Protein AF-A0A7V4YQ41-F1 (afdb_monomer_lite)

Structure (mmCIF, N/CA/C/O backbone):
data_AF-A0A7V4YQ41-F1
#
_entry.id   AF-A0A7V4YQ41-F1
#
loop_
_atom_site.group_PDB
_atom_site.id
_atom_site.type_symbol
_atom_site.label_atom_id
_atom_site.label_alt_id
_atom_site.label_comp_id
_atom_site.label_asym_id
_atom_site.label_entity_id
_atom_site.label_seq_id
_atom_site.pdbx_PDB_ins_code
_atom_site.Cartn_x
_atom_site.Cartn_y
_atom_site.Cartn_z
_atom_site.occupancy
_atom_site.B_iso_or_equiv
_atom_site.auth_seq_id
_atom_site.auth_comp_id
_atom_site.auth_asym_id
_atom_site.auth_atom_id
_atom_site.pdbx_PDB_model_num
ATOM 1 N N . MET A 1 1 ? -10.334 -11.764 6.798 1.00 85.94 1 MET A N 1
ATOM 2 C CA . MET A 1 1 ? -10.226 -11.929 5.328 1.00 85.94 1 MET A CA 1
ATOM 3 C C . MET A 1 1 ? -9.261 -10.871 4.832 1.00 85.94 1 MET A C 1
ATOM 5 O O . MET A 1 1 ? -9.299 -9.764 5.362 1.00 85.94 1 MET A O 1
ATOM 9 N N . LYS A 1 2 ? -8.367 -11.231 3.911 1.00 92.06 2 LYS A N 1
ATOM 10 C CA . LYS A 1 2 ? -7.294 -10.359 3.434 1.00 92.06 2 LYS A CA 1
ATOM 11 C C . LYS A 1 2 ? -7.649 -9.824 2.048 1.00 92.06 2 LYS A C 1
ATOM 13 O O . LYS A 1 2 ? -8.161 -10.571 1.220 1.00 92.06 2 LYS A O 1
ATOM 18 N N . VAL A 1 3 ? -7.420 -8.535 1.828 1.00 94.69 3 VAL A N 1
ATOM 19 C CA . VAL A 1 3 ? -7.687 -7.843 0.563 1.00 94.69 3 VAL A CA 1
ATOM 20 C C . VAL A 1 3 ? -6.368 -7.303 0.031 1.00 94.69 3 VAL A C 1
ATOM 22 O O . VAL A 1 3 ? -5.685 -6.544 0.718 1.00 94.69 3 VAL A O 1
ATOM 25 N N . VAL A 1 4 ? -6.024 -7.684 -1.196 1.00 94.50 4 VAL A N 1
ATOM 26 C CA . VAL A 1 4 ? -4.860 -7.152 -1.909 1.00 94.50 4 VAL A CA 1
ATOM 27 C C . VAL A 1 4 ? -5.344 -6.140 -2.939 1.00 94.50 4 VAL A C 1
ATOM 29 O O . VAL A 1 4 ? -6.207 -6.439 -3.762 1.00 94.50 4 VAL A O 1
ATOM 32 N N . ILE A 1 5 ? -4.790 -4.935 -2.885 1.00 95.38 5 ILE A N 1
ATOM 33 C CA . ILE A 1 5 ? -5.057 -3.851 -3.828 1.00 95.38 5 ILE A CA 1
ATOM 34 C C . ILE A 1 5 ? -3.812 -3.659 -4.678 1.00 95.38 5 ILE A C 1
ATOM 36 O O . ILE A 1 5 ? -2.732 -3.420 -4.147 1.00 95.38 5 ILE A O 1
ATOM 40 N N . VAL A 1 6 ? -3.971 -3.742 -5.995 1.00 94.44 6 VAL A N 1
ATOM 41 C CA . VAL A 1 6 ? -2.881 -3.523 -6.948 1.00 94.44 6 VAL A CA 1
ATOM 42 C C . VAL A 1 6 ? -2.890 -2.057 -7.382 1.00 94.44 6 VAL A C 1
ATOM 44 O O . VAL A 1 6 ? -3.830 -1.599 -8.033 1.00 94.44 6 VAL A O 1
ATOM 47 N N . GLY A 1 7 ? -1.849 -1.324 -6.994 1.00 94.62 7 GLY A N 1
ATOM 48 C CA . GLY A 1 7 ? -1.647 0.105 -7.223 1.00 94.62 7 GLY A CA 1
ATOM 49 C C . GLY A 1 7 ? -1.785 0.942 -5.945 1.00 94.62 7 GLY A C 1
ATOM 50 O O . GLY A 1 7 ? -2.858 1.020 -5.351 1.00 94.62 7 GLY A O 1
ATOM 51 N N . GLY A 1 8 ? -0.717 1.640 -5.559 1.00 95.44 8 GLY A N 1
ATOM 52 C CA . GLY A 1 8 ? -0.617 2.544 -4.406 1.00 95.44 8 GLY A CA 1
ATOM 53 C C . GLY A 1 8 ? -0.949 4.009 -4.706 1.00 95.44 8 GLY A C 1
ATOM 54 O O . GLY A 1 8 ? -0.705 4.887 -3.883 1.00 95.44 8 GLY A O 1
ATOM 55 N N . GLY A 1 9 ? -1.516 4.301 -5.878 1.00 95.62 9 GLY A N 1
ATOM 56 C CA . GLY A 1 9 ? -2.008 5.639 -6.213 1.00 95.62 9 GLY A CA 1
ATOM 57 C C . GLY A 1 9 ? -3.235 6.060 -5.390 1.00 95.62 9 GLY A C 1
ATOM 58 O O . GLY A 1 9 ? -3.791 5.296 -4.600 1.00 95.62 9 GLY A O 1
ATOM 59 N N . LYS A 1 10 ? -3.727 7.283 -5.630 1.00 96.81 10 LYS A N 1
ATOM 60 C CA . LYS A 1 10 ? -4.859 7.882 -4.887 1.00 96.81 10 LYS A CA 1
ATOM 61 C C . LYS A 1 10 ? -6.089 6.966 -4.807 1.00 96.81 10 LYS A C 1
ATOM 63 O O . LYS A 1 10 ? -6.699 6.849 -3.746 1.00 96.81 10 LYS A O 1
ATOM 68 N N . THR A 1 11 ? -6.437 6.303 -5.911 1.00 97.62 11 THR A N 1
ATOM 69 C CA . THR A 1 11 ? -7.568 5.366 -5.966 1.00 97.62 11 THR A CA 1
ATOM 70 C C . THR A 1 11 ? -7.333 4.144 -5.083 1.00 97.62 11 THR A C 1
ATOM 72 O O . THR A 1 11 ? -8.200 3.812 -4.279 1.00 97.62 11 THR A O 1
ATOM 75 N N . GLY A 1 12 ? -6.156 3.518 -5.169 1.00 97.81 12 GLY A N 1
ATOM 76 C CA . GLY A 1 12 ? -5.820 2.349 -4.356 1.00 97.81 12 GLY A CA 1
ATOM 77 C C . GLY A 1 12 ? -5.844 2.651 -2.860 1.00 97.81 12 GLY A C 1
ATOM 78 O O . GLY A 1 12 ? -6.458 1.915 -2.093 1.00 97.81 12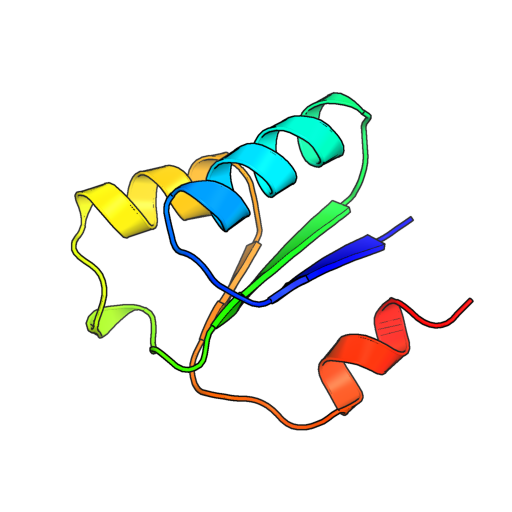 GLY A O 1
ATOM 79 N N . VAL A 1 13 ? -5.305 3.802 -2.451 1.00 98.19 13 VAL A N 1
ATOM 80 C CA . VAL A 1 13 ? -5.369 4.282 -1.058 1.00 98.19 13 VAL A CA 1
ATOM 81 C C . VAL A 1 13 ? -6.814 4.510 -0.594 1.00 98.19 13 VAL A C 1
ATOM 83 O O . VAL A 1 13 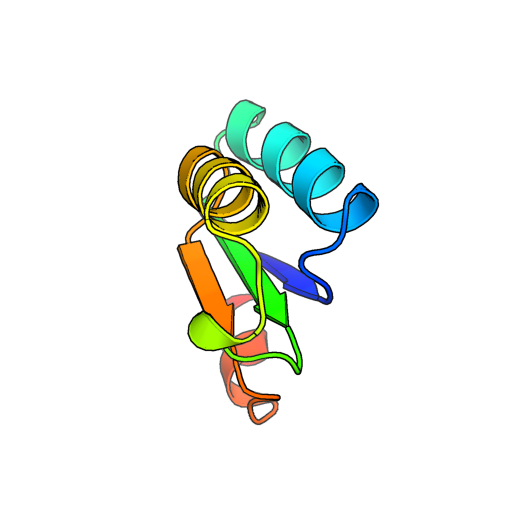? -7.161 4.175 0.539 1.00 98.19 13 VAL A O 1
ATOM 86 N N . SER A 1 14 ? -7.683 5.053 -1.453 1.00 98.38 14 SER A N 1
ATOM 87 C CA . SER A 1 14 ? -9.105 5.246 -1.130 1.00 98.38 14 SER A CA 1
ATOM 88 C C . SER A 1 14 ? -9.826 3.912 -0.901 1.00 98.38 14 SER A C 1
ATOM 90 O O . SER A 1 14 ? -10.520 3.737 0.105 1.00 98.38 14 SER A O 1
ATOM 92 N N . VAL A 1 15 ? -9.598 2.942 -1.791 1.00 98.19 15 VAL A N 1
ATOM 93 C CA . VAL A 1 15 ? -10.154 1.585 -1.686 1.00 98.19 15 VAL A CA 1
ATOM 94 C C . VAL A 1 15 ? -9.615 0.873 -0.441 1.00 98.19 15 VAL A C 1
ATOM 96 O O . VAL A 1 15 ? -10.387 0.263 0.299 1.00 98.19 15 VAL A O 1
ATOM 99 N N . ALA A 1 16 ? -8.324 1.027 -0.139 1.00 98.25 16 ALA A N 1
ATOM 100 C CA . ALA A 1 16 ? -7.707 0.459 1.056 1.00 98.25 16 ALA A CA 1
ATOM 101 C C . ALA A 1 16 ? -8.345 0.999 2.332 1.00 98.25 16 ALA A C 1
ATOM 103 O O . ALA A 1 16 ? -8.721 0.237 3.222 1.00 98.25 16 ALA A O 1
ATOM 104 N N . ARG A 1 17 ? -8.560 2.317 2.386 1.00 98.44 17 ARG A N 1
ATOM 105 C CA . ARG A 1 17 ? -9.237 2.969 3.507 1.00 98.44 17 ARG A CA 1
ATOM 106 C C . ARG A 1 17 ? -10.663 2.456 3.690 1.00 98.44 17 ARG A C 1
ATOM 108 O O . ARG A 1 17 ? -11.102 2.276 4.824 1.00 98.44 17 ARG A O 1
ATOM 115 N N . PHE A 1 18 ? -11.390 2.231 2.597 1.00 98.31 18 PHE A N 1
ATOM 116 C CA . PHE A 1 18 ? -12.734 1.662 2.647 1.00 98.31 18 PHE A CA 1
ATOM 117 C C . PHE A 1 18 ? -12.727 0.255 3.260 1.00 98.31 18 PHE A C 1
ATOM 119 O O . PHE A 1 18 ? -13.394 0.043 4.273 1.00 98.31 18 PHE A O 1
ATOM 126 N N . TYR A 1 19 ? -11.916 -0.666 2.732 1.00 98.00 19 TYR A N 1
ATOM 127 C CA . TYR A 1 19 ? -11.861 -2.039 3.243 1.00 98.00 19 TYR A CA 1
ATOM 128 C C . TYR A 1 19 ? -11.294 -2.131 4.662 1.00 98.00 19 TYR A C 1
ATOM 130 O O . TYR A 1 19 ? -11.810 -2.894 5.479 1.00 98.00 19 TYR A O 1
ATOM 138 N N . ARG A 1 20 ? -10.307 -1.305 5.022 1.00 97.38 20 ARG A N 1
ATOM 139 C CA . ARG A 1 20 ? -9.797 -1.287 6.397 1.00 97.38 20 ARG A CA 1
ATOM 140 C C . ARG A 1 20 ? -10.862 -0.839 7.399 1.00 97.38 20 ARG A C 1
ATOM 142 O O . ARG A 1 20 ? -10.967 -1.432 8.467 1.00 97.38 20 ARG A O 1
ATOM 149 N N . ARG A 1 21 ? -11.719 0.132 7.045 1.00 97.69 21 ARG 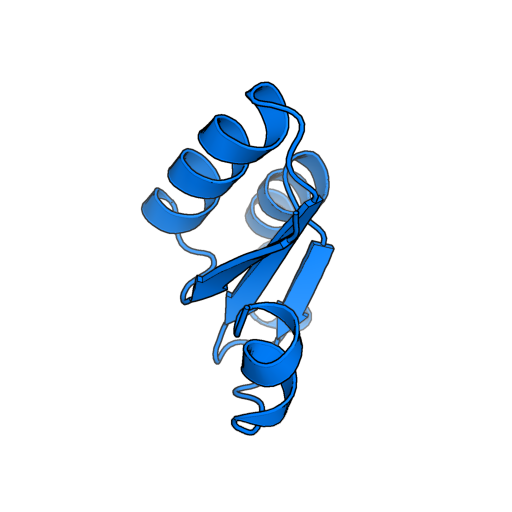A N 1
ATOM 150 C CA . ARG A 1 21 ? -12.873 0.526 7.883 1.00 97.69 21 ARG A CA 1
ATOM 151 C C . ARG A 1 21 ? -13.938 -0.563 8.010 1.00 97.69 21 ARG A C 1
ATOM 153 O O . ARG A 1 21 ? -14.659 -0.573 8.999 1.00 97.69 21 ARG A O 1
ATOM 160 N N . MET A 1 22 ? -14.029 -1.475 7.045 1.00 97.38 22 MET A N 1
ATOM 161 C CA . MET A 1 22 ? -14.898 -2.653 7.132 1.00 97.38 22 MET A CA 1
ATOM 162 C C . MET A 1 22 ? -14.286 -3.798 7.961 1.00 97.38 22 MET A C 1
ATOM 164 O O . MET A 1 22 ? -14.907 -4.848 8.086 1.00 97.38 22 MET A O 1
ATOM 168 N N . GLY A 1 23 ? -13.085 -3.615 8.525 1.00 97.06 23 GLY A N 1
ATOM 169 C CA . GLY A 1 23 ? -12.420 -4.605 9.376 1.00 97.06 23 GLY A CA 1
ATOM 170 C C . GLY A 1 23 ? -11.564 -5.628 8.625 1.00 97.06 23 GLY A C 1
ATOM 171 O O . GLY A 1 23 ? -11.193 -6.647 9.205 1.00 97.06 23 GLY A O 1
ATOM 172 N N . TYR A 1 24 ? -11.243 -5.389 7.350 1.00 97.00 24 TYR A N 1
ATOM 173 C CA . TYR A 1 24 ? -10.357 -6.270 6.587 1.00 97.00 24 TYR A CA 1
ATOM 174 C C . TYR A 1 24 ? -8.876 -5.965 6.837 1.00 97.00 24 TYR A C 1
ATOM 176 O O . TYR A 1 24 ? -8.477 -4.818 7.054 1.00 97.00 24 TYR A O 1
ATOM 184 N N . GLU A 1 25 ? -8.046 -7.001 6.727 1.00 95.50 25 GLU A N 1
ATOM 185 C CA . GLU A 1 25 ? -6.601 -6.843 6.571 1.00 95.50 25 GLU A CA 1
ATOM 186 C C . GLU A 1 25 ? -6.315 -6.432 5.129 1.00 95.50 25 GLU A C 1
ATOM 188 O O . GLU A 1 25 ? -6.737 -7.115 4.195 1.00 95.50 25 GLU A O 1
ATOM 193 N N . VAL A 1 26 ? -5.618 -5.314 4.940 1.00 96.75 26 VAL A N 1
ATOM 194 C CA . VAL A 1 26 ? -5.402 -4.730 3.616 1.00 96.75 26 VAL A CA 1
ATOM 195 C C . VAL A 1 26 ? -3.917 -4.628 3.322 1.00 96.75 26 VAL A C 1
ATOM 197 O O . VAL A 1 26 ? -3.154 -4.101 4.135 1.00 96.75 26 VAL A O 1
ATOM 200 N N . ILE A 1 27 ? -3.548 -5.090 2.132 1.00 95.75 27 ILE A N 1
ATOM 201 C CA . ILE A 1 27 ? -2.220 -4.949 1.545 1.00 95.75 27 ILE A CA 1
ATOM 202 C C . ILE A 1 27 ? -2.360 -4.126 0.264 1.00 95.75 27 ILE A C 1
ATOM 204 O O . ILE A 1 27 ? -3.206 -4.426 -0.579 1.00 95.75 27 ILE A O 1
ATOM 208 N N . ILE A 1 28 ? -1.523 -3.106 0.102 1.00 96.12 28 ILE A N 1
ATOM 209 C CA . ILE A 1 28 ? -1.308 -2.428 -1.175 1.00 96.12 28 ILE A CA 1
ATOM 210 C C . ILE A 1 28 ? -0.033 -2.995 -1.795 1.00 96.12 28 ILE A C 1
ATOM 212 O O . ILE A 1 28 ? 1.037 -2.939 -1.190 1.00 96.12 28 ILE A O 1
ATOM 216 N N . ASN A 1 29 ? -0.152 -3.508 -3.016 1.00 94.88 29 ASN A N 1
ATOM 217 C CA . ASN A 1 29 ? 0.969 -3.931 -3.836 1.00 94.88 29 ASN A CA 1
ATOM 218 C C . ASN A 1 29 ? 1.167 -2.969 -5.009 1.00 94.88 29 ASN A C 1
ATOM 220 O O . ASN A 1 29 ? 0.203 -2.644 -5.696 1.00 94.88 29 ASN A O 1
ATOM 224 N N . ASP A 1 30 ? 2.396 -2.525 -5.259 1.00 95.19 30 ASP A N 1
ATOM 225 C CA . ASP A 1 30 ? 2.716 -1.669 -6.406 1.00 95.19 30 ASP A CA 1
ATOM 226 C C . ASP A 1 30 ? 3.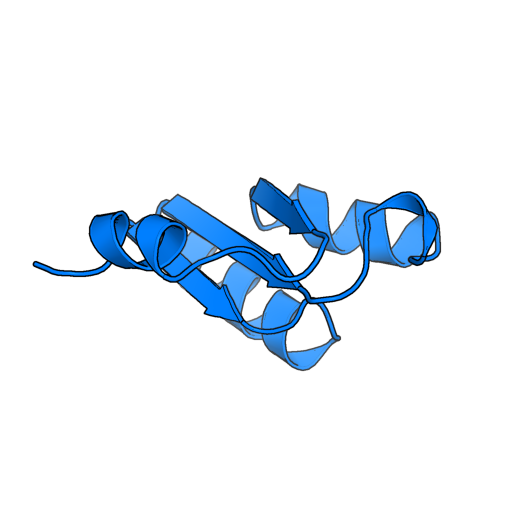980 -2.157 -7.131 1.00 95.19 30 ASP A C 1
ATOM 228 O O . ASP A 1 30 ? 4.825 -2.860 -6.567 1.00 95.19 30 ASP A O 1
ATOM 232 N N . ILE A 1 31 ? 4.105 -1.792 -8.408 1.00 94.19 31 ILE A N 1
ATOM 233 C CA . ILE A 1 31 ? 5.335 -2.014 -9.171 1.00 94.19 31 ILE A CA 1
ATOM 234 C C . ILE A 1 31 ? 6.477 -1.155 -8.624 1.00 94.19 31 ILE A C 1
ATOM 236 O O . ILE A 1 31 ? 7.621 -1.604 -8.601 1.00 94.19 31 ILE A O 1
ATOM 240 N N . LYS A 1 32 ? 6.153 0.043 -8.131 1.00 94.44 32 LYS A N 1
ATOM 241 C CA . LYS A 1 32 ? 7.088 0.939 -7.458 1.00 94.44 32 LYS A CA 1
ATOM 242 C C . LYS A 1 32 ? 7.531 0.363 -6.120 1.00 94.44 32 LYS A C 1
ATOM 244 O O . LYS A 1 32 ? 6.731 -0.230 -5.392 1.00 94.44 32 LYS A O 1
ATOM 249 N N . LYS A 1 33 ? 8.791 0.585 -5.768 1.00 94.38 33 LYS A N 1
ATOM 250 C CA . LYS A 1 33 ? 9.320 0.370 -4.419 1.00 94.38 33 LYS A CA 1
ATOM 251 C C . LYS A 1 33 ? 8.972 1.542 -3.508 1.00 94.38 33 LYS A C 1
ATOM 253 O O . LYS A 1 33 ? 8.570 2.603 -3.978 1.00 94.38 33 LYS A O 1
ATOM 258 N N . GLU A 1 34 ? 9.126 1.352 -2.199 1.00 94.38 34 GLU A N 1
ATOM 259 C CA . GLU A 1 34 ? 8.784 2.378 -1.205 1.00 94.38 34 GLU A CA 1
ATOM 260 C C . GLU A 1 34 ? 9.558 3.685 -1.446 1.00 94.38 34 GLU A C 1
ATOM 262 O O . GLU A 1 34 ? 8.993 4.770 -1.316 1.00 94.38 34 GLU A O 1
ATOM 267 N N . GLU A 1 35 ? 10.819 3.590 -1.871 1.00 94.06 35 GLU A N 1
ATOM 268 C CA . GLU A 1 35 ? 11.697 4.746 -2.082 1.00 94.06 35 GLU A CA 1
ATOM 269 C C . GLU A 1 35 ? 11.297 5.596 -3.302 1.00 94.06 35 GLU A C 1
ATOM 271 O O . GLU A 1 35 ? 11.767 6.721 -3.460 1.00 94.06 35 GLU A O 1
ATOM 276 N N . GLU A 1 36 ? 10.432 5.068 -4.171 1.00 95.50 36 GLU A N 1
ATOM 277 C CA . GLU A 1 36 ? 9.936 5.751 -5.371 1.00 95.50 36 GLU A CA 1
ATOM 278 C C . GLU A 1 36 ? 8.667 6.582 -5.108 1.00 95.50 36 GLU A C 1
ATOM 280 O O . GLU A 1 36 ? 8.169 7.271 -6.006 1.00 95.50 36 GLU A O 1
ATOM 285 N N . PHE A 1 37 ? 8.124 6.516 -3.891 1.00 95.31 37 PHE A N 1
ATOM 286 C CA . PHE A 1 37 ? 7.024 7.358 -3.434 1.00 95.31 37 PHE A CA 1
ATOM 287 C C . PHE A 1 37 ? 7.554 8.541 -2.627 1.00 95.31 37 PHE A C 1
ATOM 289 O O . PHE A 1 37 ? 8.570 8.460 -1.936 1.00 95.31 37 PHE A O 1
ATOM 296 N N . SER 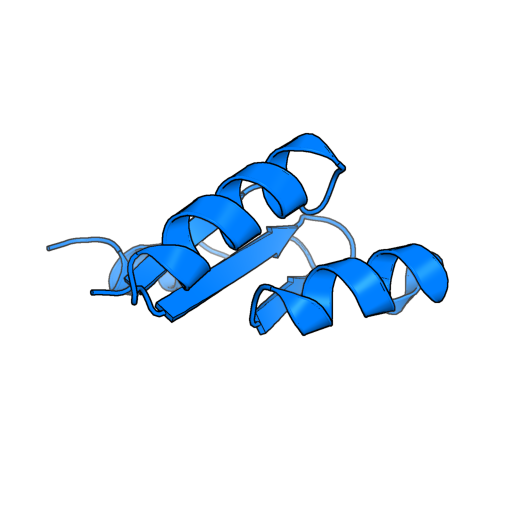A 1 38 ? 6.823 9.654 -2.650 1.00 96.94 38 SER A N 1
ATOM 297 C CA . SER A 1 38 ? 7.094 10.735 -1.703 1.00 96.94 38 SER A CA 1
ATOM 298 C C . SER A 1 38 ? 6.786 10.298 -0.266 1.00 96.94 38 SER A C 1
ATOM 300 O O . SER A 1 38 ? 5.909 9.465 -0.014 1.00 96.94 38 SER A O 1
ATOM 302 N N . THR A 1 39 ? 7.442 10.933 0.708 1.00 97.06 39 THR A N 1
ATOM 303 C CA . THR A 1 39 ? 7.193 10.695 2.140 1.00 97.06 39 THR A CA 1
ATOM 304 C C . THR A 1 39 ? 5.712 10.836 2.505 1.00 97.06 39 THR A C 1
ATOM 306 O O . THR A 1 39 ? 5.185 10.071 3.311 1.00 97.06 39 THR A O 1
ATOM 309 N N . GLU A 1 40 ? 5.018 11.798 1.893 1.00 96.69 40 GLU A N 1
ATOM 310 C CA . GLU A 1 40 ? 3.599 12.061 2.140 1.00 96.69 40 GLU A CA 1
ATOM 311 C C . GLU A 1 40 ? 2.687 10.981 1.535 1.00 96.69 40 GLU A C 1
ATOM 313 O O . GLU A 1 40 ? 1.676 10.612 2.137 1.00 96.69 40 GLU A O 1
ATOM 318 N N . GLU A 1 41 ? 3.034 10.440 0.365 1.00 96.38 41 GLU A N 1
ATOM 319 C CA . GLU A 1 41 ? 2.323 9.301 -0.225 1.00 96.38 41 GLU A CA 1
ATOM 320 C C . GLU A 1 41 ? 2.494 8.047 0.633 1.00 96.38 41 GLU A C 1
ATOM 322 O O . GLU A 1 41 ? 1.496 7.408 0.978 1.00 96.38 41 GLU A O 1
ATOM 327 N N . MET A 1 42 ? 3.720 7.743 1.071 1.00 97.31 42 MET A N 1
ATOM 328 C CA . MET A 1 42 ? 3.957 6.573 1.920 1.00 97.31 42 MET A CA 1
ATOM 329 C C . MET A 1 42 ? 3.295 6.679 3.282 1.00 97.31 42 MET A C 1
ATOM 331 O O . MET A 1 42 ? 2.750 5.688 3.771 1.00 97.31 42 MET A O 1
ATOM 335 N N . LYS A 1 43 ? 3.267 7.874 3.878 1.00 97.44 43 LYS A N 1
ATOM 336 C CA . LYS A 1 43 ? 2.528 8.113 5.120 1.00 97.44 43 LYS A CA 1
ATOM 337 C C . LYS A 1 43 ? 1.043 7.770 4.957 1.00 97.44 43 LYS A C 1
ATOM 339 O O . LYS A 1 43 ? 0.486 7.080 5.807 1.00 97.44 43 LYS A O 1
ATOM 344 N N . LYS A 1 44 ? 0.418 8.195 3.852 1.00 97.50 44 LYS A N 1
ATOM 345 C CA . LYS A 1 44 ? -0.995 7.897 3.548 1.00 97.50 44 LYS A CA 1
ATOM 346 C C . LYS A 1 44 ? -1.248 6.417 3.301 1.00 97.50 44 LYS A C 1
ATOM 348 O O . LYS A 1 44 ? -2.274 5.910 3.744 1.00 97.50 44 LYS A O 1
ATOM 353 N N . ILE A 1 45 ? -0.341 5.738 2.600 1.00 97.75 45 ILE A N 1
ATOM 354 C CA . ILE A 1 45 ? -0.428 4.294 2.349 1.00 97.75 45 ILE A CA 1
ATOM 355 C C . ILE A 1 45 ? -0.339 3.527 3.675 1.00 97.75 45 ILE A C 1
ATOM 357 O O . ILE A 1 45 ? -1.246 2.758 3.991 1.00 97.75 45 ILE A O 1
ATOM 361 N N . LYS A 1 46 ? 0.692 3.793 4.487 1.00 97.19 46 LYS A N 1
ATOM 362 C CA . LYS A 1 46 ? 0.943 3.096 5.763 1.00 97.19 46 LYS A CA 1
ATOM 363 C C . LYS A 1 46 ? -0.129 3.351 6.825 1.00 97.19 46 LYS A C 1
ATOM 365 O O . LYS A 1 46 ? -0.318 2.531 7.717 1.00 97.19 46 LYS A O 1
ATOM 370 N N . GLU A 1 47 ? -0.866 4.457 6.724 1.00 97.31 47 GLU A N 1
ATOM 371 C CA . GLU A 1 47 ? -2.038 4.721 7.568 1.00 97.31 47 GLU A CA 1
ATOM 372 C C . GLU A 1 47 ? -3.182 3.719 7.305 1.00 97.31 47 GLU A C 1
ATOM 374 O O . GLU A 1 47 ? -3.962 3.408 8.209 1.00 97.31 47 GLU A O 1
ATOM 379 N N . VAL A 1 48 ? -3.303 3.213 6.071 1.00 97.69 48 VAL A N 1
ATOM 380 C CA . VAL A 1 48 ? -4.482 2.448 5.625 1.00 97.69 48 VAL A CA 1
ATOM 381 C C . VAL A 1 48 ? -4.196 1.007 5.215 1.00 97.69 48 VAL A C 1
ATOM 383 O O . VAL A 1 48 ? -5.148 0.240 5.073 1.00 97.69 48 VAL A O 1
ATOM 386 N N . ALA A 1 49 ? -2.939 0.622 5.015 1.00 97.31 49 ALA A N 1
ATOM 387 C CA . ALA A 1 49 ? -2.564 -0.720 4.585 1.00 97.31 49 ALA A CA 1
ATOM 388 C C . ALA A 1 49 ? -1.090 -1.027 4.878 1.00 97.31 49 ALA A C 1
ATOM 390 O O . ALA A 1 49 ? -0.264 -0.127 5.031 1.00 97.31 49 ALA A O 1
ATOM 391 N N . GLU A 1 50 ? -0.757 -2.315 4.889 1.00 95.81 50 GLU A N 1
ATOM 392 C CA . GLU A 1 50 ? 0.619 -2.762 4.669 1.00 95.81 50 GLU A CA 1
ATOM 393 C C . GLU A 1 50 ? 1.008 -2.494 3.205 1.00 95.81 50 GLU A C 1
ATOM 395 O O . GLU A 1 50 ? 0.169 -2.617 2.310 1.00 95.81 50 GLU A O 1
ATOM 400 N N . PHE A 1 51 ? 2.262 -2.115 2.952 1.00 95.25 51 PHE A N 1
ATOM 401 C CA . PHE A 1 51 ? 2.762 -1.845 1.604 1.00 95.25 51 PHE A CA 1
ATOM 402 C C . PHE A 1 51 ? 3.799 -2.879 1.187 1.00 95.25 51 PHE A C 1
ATOM 404 O O . PHE A 1 51 ? 4.731 -3.158 1.938 1.00 95.25 51 PHE A O 1
ATOM 411 N N . ILE A 1 52 ? 3.658 -3.394 -0.032 1.00 92.81 52 ILE A N 1
ATOM 412 C CA . ILE A 1 52 ? 4.603 -4.326 -0.639 1.00 92.81 52 ILE A CA 1
ATOM 413 C C . ILE A 1 52 ? 4.927 -3.829 -2.056 1.00 92.81 52 ILE A C 1
ATOM 415 O O . ILE A 1 52 ? 4.090 -3.919 -2.953 1.00 92.81 52 ILE A O 1
ATOM 419 N N . GLY A 1 53 ? 6.128 -3.290 -2.263 1.00 91.12 53 GLY A N 1
ATOM 420 C CA . GLY A 1 53 ? 6.542 -2.675 -3.530 1.00 91.12 53 GLY A CA 1
ATOM 421 C C . GLY A 1 53 ? 7.563 -3.495 -4.318 1.00 91.12 53 GLY A C 1
ATOM 422 O O . GLY A 1 53 ? 8.309 -4.274 -3.738 1.00 91.12 53 GLY A O 1
ATOM 423 N N . GLY A 1 54 ? 7.659 -3.262 -5.628 1.00 87.06 54 GLY A N 1
ATOM 424 C CA . GLY A 1 54 ? 8.678 -3.880 -6.489 1.00 87.06 54 GLY A CA 1
ATOM 425 C C . GLY A 1 54 ? 8.165 -4.947 -7.459 1.00 87.06 54 GLY A C 1
ATOM 426 O O . GLY A 1 54 ? 8.963 -5.750 -7.935 1.00 87.06 54 GLY A O 1
ATOM 427 N N . GLY A 1 55 ? 6.861 -4.967 -7.770 1.00 75.19 55 GLY A N 1
ATOM 428 C CA . GLY A 1 55 ? 6.321 -5.774 -8.877 1.00 75.19 55 GLY A CA 1
ATOM 429 C C . GLY A 1 55 ? 6.453 -7.288 -8.672 1.00 75.19 55 GLY A C 1
ATOM 430 O O . GLY A 1 55 ? 7.027 -7.988 -9.502 1.00 75.19 55 GLY A O 1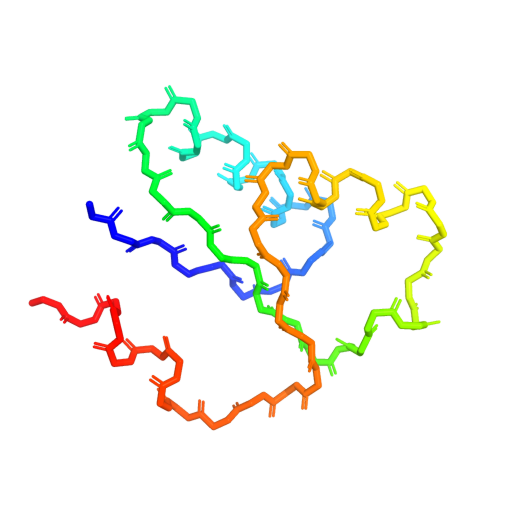
ATOM 431 N N . HIS A 1 56 ? 5.947 -7.784 -7.543 1.00 71.69 56 HIS A N 1
ATOM 432 C CA . HIS A 1 56 ? 6.098 -9.173 -7.097 1.00 71.69 56 HIS A CA 1
ATOM 433 C C . HIS A 1 56 ? 5.396 -10.230 -7.972 1.00 71.69 56 HIS A C 1
ATOM 435 O O . HIS A 1 56 ? 4.497 -9.937 -8.760 1.00 71.69 56 HIS A O 1
ATOM 441 N N . SER A 1 57 ? 5.810 -11.493 -7.786 1.00 67.62 57 SER A N 1
ATOM 442 C CA . SER A 1 57 ? 5.221 -12.684 -8.410 1.00 67.62 57 SER A CA 1
ATOM 443 C C . SER A 1 57 ? 3.790 -12.951 -7.914 1.00 67.62 57 SER A C 1
ATOM 445 O O . SER A 1 57 ? 3.346 -12.398 -6.907 1.00 67.62 57 SER A O 1
ATOM 447 N N . ARG A 1 58 ? 3.061 -13.845 -8.604 1.00 66.44 58 ARG A N 1
ATOM 448 C CA . ARG A 1 58 ? 1.665 -14.203 -8.276 1.00 66.44 58 ARG A CA 1
ATOM 449 C C . ARG A 1 58 ? 1.444 -14.691 -6.837 1.00 66.44 58 ARG A C 1
ATOM 451 O O . ARG A 1 58 ? 0.309 -14.686 -6.382 1.00 66.44 58 ARG A O 1
ATOM 458 N N . GLU A 1 59 ? 2.498 -15.066 -6.118 1.00 71.81 59 GLU A N 1
ATOM 459 C CA . GLU A 1 59 ? 2.432 -15.611 -4.758 1.00 71.81 59 GLU A CA 1
ATOM 460 C C . GLU A 1 59 ? 1.744 -14.680 -3.752 1.00 71.81 59 GLU A C 1
ATOM 462 O O . GLU A 1 59 ? 1.058 -15.156 -2.850 1.00 71.81 59 GLU A O 1
ATOM 467 N N . ILE A 1 60 ? 1.837 -13.358 -3.933 1.00 69.31 60 ILE A N 1
ATOM 468 C CA . ILE A 1 60 ? 1.109 -12.390 -3.096 1.00 69.31 60 ILE A CA 1
ATOM 469 C C . ILE A 1 60 ? -0.418 -12.516 -3.229 1.00 69.31 60 ILE A C 1
ATOM 471 O O . ILE A 1 60 ? -1.155 -12.181 -2.301 1.00 69.31 60 ILE A O 1
ATOM 475 N N . PHE A 1 61 ? -0.910 -13.029 -4.358 1.00 70.50 61 PHE A N 1
ATOM 476 C CA . PHE A 1 61 ? -2.336 -13.255 -4.586 1.00 70.50 61 PHE A CA 1
ATOM 477 C C . PHE A 1 61 ? -2.818 -14.595 -4.029 1.00 70.50 61 PHE A C 1
ATOM 479 O O . PHE A 1 61 ? -4.014 -14.736 -3.794 1.00 70.50 61 PHE A O 1
ATOM 486 N N . ASN A 1 62 ? -1.917 -15.525 -3.693 1.00 73.25 62 ASN A N 1
ATOM 487 C CA . ASN A 1 62 ? -2.295 -16.799 -3.069 1.00 73.25 62 ASN A CA 1
ATOM 488 C C . ASN A 1 62 ? -2.972 -16.586 -1.703 1.00 73.25 62 ASN A C 1
ATOM 490 O O . ASN A 1 62 ? -3.759 -17.415 -1.264 1.00 73.25 62 ASN A O 1
ATOM 494 N N . PHE A 1 63 ? -2.707 -15.460 -1.028 1.00 66.50 63 PHE A N 1
ATOM 495 C CA . PHE A 1 63 ? -3.392 -15.098 0.220 1.00 66.50 63 PHE A CA 1
ATOM 496 C C . PHE A 1 63 ? -4.814 -14.550 0.010 1.00 66.50 63 PHE A C 1
ATOM 498 O O . PHE A 1 63 ? -5.560 -14.406 0.982 1.00 66.50 63 PHE A O 1
ATOM 505 N N . ALA A 1 64 ? -5.159 -14.181 -1.227 1.00 59.19 64 ALA A N 1
ATOM 506 C CA . ALA A 1 64 ? -6.456 -13.639 -1.621 1.00 59.19 64 ALA A CA 1
ATOM 507 C C . ALA A 1 64 ? -7.356 -14.686 -2.303 1.00 59.19 64 ALA A C 1
ATOM 509 O O . ALA A 1 64 ? -8.559 -14.457 -2.416 1.00 59.19 64 ALA A O 1
ATOM 510 N N . GLU A 1 65 ? -6.801 -15.826 -2.721 1.00 59.22 65 GLU A N 1
ATOM 511 C CA . GLU A 1 65 ? -7.570 -16.974 -3.200 1.00 59.22 65 GLU A CA 1
ATOM 512 C C . GLU A 1 65 ? -8.185 -17.716 -2.000 1.00 59.22 65 GLU A C 1
ATOM 514 O O . GLU A 1 65 ? -7.491 -18.290 -1.159 1.00 59.22 65 GLU A O 1
ATOM 519 N N . ARG A 1 66 ? -9.512 -17.646 -1.893 1.00 53.09 66 ARG A N 1
ATOM 520 C CA . ARG A 1 66 ? -10.343 -18.501 -1.043 1.00 53.09 66 ARG A CA 1
ATOM 521 C C . ARG A 1 66 ? -11.276 -19.307 -1.923 1.00 53.09 66 ARG A C 1
ATOM 523 O O . ARG A 1 66 ? -11.816 -18.702 -2.876 1.00 53.09 66 ARG A O 1
#

Sequence (66 aa):
MKVVIVGGGKTGVSVARFYRRMGYEVIINDIKKEEEFSTEEMKKIKEVAEFIGGGHSREIFNFAER

pLDDT: mean 90.58, std 11.66, range [53.09, 98.44]

Secondary structure (DSSP, 8-state):
-EEEEE--SHHHHHHHHHHHHTT-EEEEEESS-GGGS-HHHHHHHHHHSEEEES---GGGGTTT--

Radius of gyration: 11.16 Å; chains: 1; bounding box: 27×31×18 Å

Foldseek 3Di:
DEEEFEDLDPVSLVVLQVVVVVVHAYEYEYLADPVPDDPVSNVSDVVRHHYDYNDDDCVVCVVVDD